Protein AF-A0A1E7ELT8-F1 (afdb_monomer)

Organism: NCBI:txid635003

Radius of gyration: 20.52 Å; Cα contacts (8 Å, |Δi|>4): 295; chains: 1; bounding box: 46×53×58 Å

Mean predicted aligned error: 10.79 Å

Structure (mmCIF, N/CA/C/O backbone):
data_AF-A0A1E7ELT8-F1
#
_entry.id   AF-A0A1E7ELT8-F1
#
loop_
_atom_site.group_PDB
_atom_site.id
_atom_site.type_symbol
_atom_site.label_atom_id
_atom_site.label_alt_id
_atom_site.label_comp_id
_atom_site.label_asym_id
_atom_site.label_entity_id
_atom_site.label_seq_id
_atom_site.pdbx_PDB_ins_code
_atom_site.Cartn_x
_atom_site.Cartn_y
_atom_site.Cartn_z
_atom_site.occupancy
_atom_site.B_iso_or_equiv
_atom_site.auth_seq_id
_atom_site.auth_comp_id
_atom_site.auth_asym_id
_atom_site.auth_atom_id
_atom_site.pdbx_PDB_model_num
ATOM 1 N N . MET A 1 1 ? 5.042 1.512 -8.811 1.00 90.00 1 MET A N 1
ATOM 2 C CA . MET A 1 1 ? 4.424 0.252 -8.349 1.00 90.00 1 MET A CA 1
ATOM 3 C C . MET A 1 1 ? 2.917 0.418 -8.319 1.00 90.00 1 MET A C 1
ATOM 5 O O . MET A 1 1 ? 2.452 1.539 -8.091 1.00 90.00 1 MET A O 1
ATOM 9 N N . HIS A 1 2 ? 2.177 -0.670 -8.520 1.00 93.56 2 HIS A N 1
ATOM 10 C CA . HIS A 1 2 ? 0.751 -0.713 -8.212 1.00 93.56 2 HIS A CA 1
ATOM 11 C C . HIS A 1 2 ? 0.530 -1.318 -6.826 1.00 93.56 2 HIS A C 1
ATOM 13 O O . HIS A 1 2 ? 1.273 -2.195 -6.382 1.00 93.56 2 HIS A O 1
ATOM 19 N N . LEU A 1 3 ? -0.460 -0.775 -6.124 1.00 94.00 3 LEU A N 1
ATOM 20 C CA . LEU A 1 3 ? -0.825 -1.189 -4.783 1.00 94.00 3 LEU A CA 1
ATOM 21 C C . LEU A 1 3 ? -2.340 -1.123 -4.654 1.00 94.00 3 LEU A C 1
ATOM 23 O O . LEU A 1 3 ? -2.948 -0.071 -4.870 1.00 94.00 3 LEU A O 1
ATOM 27 N N . LYS A 1 4 ? -2.923 -2.241 -4.249 1.00 96.56 4 LYS A N 1
ATOM 28 C CA . LYS A 1 4 ? -4.338 -2.358 -3.936 1.00 96.56 4 LYS A CA 1
ATOM 29 C C . LYS A 1 4 ? -4.481 -2.884 -2.523 1.00 96.56 4 LYS A C 1
ATOM 31 O O . LYS A 1 4 ? -3.885 -3.899 -2.174 1.00 96.56 4 LYS A O 1
ATOM 36 N N . ALA A 1 5 ? -5.252 -2.174 -1.710 1.00 96.31 5 ALA A N 1
ATOM 37 C CA . ALA A 1 5 ? -5.493 -2.521 -0.319 1.00 96.31 5 ALA A CA 1
ATOM 38 C C . ALA A 1 5 ? -6.946 -2.944 -0.121 1.00 96.31 5 ALA A C 1
ATOM 40 O O . ALA A 1 5 ? -7.877 -2.246 -0.529 1.00 96.31 5 ALA A O 1
ATOM 41 N N . LEU A 1 6 ? -7.122 -4.074 0.545 1.00 96.94 6 LEU A N 1
ATOM 42 C CA . LEU A 1 6 ? -8.383 -4.746 0.797 1.00 96.94 6 LEU A CA 1
ATOM 43 C C . LEU A 1 6 ? -8.549 -4.957 2.301 1.00 96.94 6 LEU A C 1
ATOM 45 O O . LEU A 1 6 ? -7.592 -5.252 3.025 1.00 96.94 6 LEU A O 1
ATOM 49 N N . ARG A 1 7 ? -9.784 -4.838 2.772 1.00 96.75 7 ARG A N 1
ATOM 50 C CA . ARG A 1 7 ? -10.168 -5.239 4.128 1.00 96.75 7 ARG A CA 1
ATOM 51 C C . ARG A 1 7 ? -10.433 -6.746 4.197 1.00 96.75 7 ARG A C 1
ATOM 53 O O . ARG A 1 7 ? -10.349 -7.470 3.204 1.00 96.75 7 ARG A O 1
ATOM 60 N N . ARG A 1 8 ? -10.784 -7.235 5.389 1.00 94.00 8 ARG A N 1
ATOM 61 C CA . ARG A 1 8 ? -11.163 -8.642 5.611 1.00 94.00 8 ARG A CA 1
ATOM 62 C C . ARG A 1 8 ? -12.451 -9.053 4.882 1.00 94.00 8 ARG A C 1
ATOM 64 O O . ARG A 1 8 ? -12.652 -10.236 4.626 1.00 94.00 8 ARG A O 1
ATOM 71 N N . ASP A 1 9 ? -13.316 -8.096 4.571 1.00 95.94 9 ASP A N 1
ATOM 72 C CA . ASP A 1 9 ? -14.541 -8.290 3.786 1.00 95.94 9 ASP A CA 1
ATOM 73 C C . ASP A 1 9 ? -14.325 -8.078 2.274 1.00 95.94 9 ASP A C 1
ATOM 75 O O . ASP A 1 9 ? -15.295 -7.983 1.529 1.00 95.94 9 ASP A O 1
ATOM 79 N N . ASP A 1 10 ? -13.066 -7.970 1.830 1.00 96.00 10 ASP A N 1
ATOM 80 C CA . ASP A 1 10 ? -12.659 -7.706 0.442 1.00 96.00 10 ASP A CA 1
ATOM 81 C C . ASP A 1 10 ? -13.128 -6.356 -0.122 1.00 96.00 10 ASP A C 1
ATOM 83 O O . ASP A 1 10 ? -12.984 -6.082 -1.316 1.00 96.00 10 ASP A O 1
ATOM 87 N N . SER A 1 11 ? -13.608 -5.450 0.736 1.00 96.88 11 SER A N 1
ATOM 88 C CA . SER A 1 11 ? -13.831 -4.067 0.330 1.00 96.88 11 SER A CA 1
ATOM 89 C C . SER A 1 11 ? -12.500 -3.361 0.051 1.00 96.88 11 SER A C 1
ATOM 91 O O . SER A 1 11 ? -11.537 -3.447 0.820 1.00 96.88 11 SER A O 1
ATOM 93 N N . ILE A 1 12 ? -12.447 -2.657 -1.083 1.00 97.19 12 ILE A N 1
ATOM 94 C CA . ILE A 1 12 ? -11.260 -1.926 -1.536 1.00 97.19 12 ILE A CA 1
ATOM 95 C C . ILE A 1 12 ? -11.130 -0.634 -0.725 1.00 97.19 12 ILE A C 1
ATOM 97 O O . ILE A 1 12 ? -11.988 0.248 -0.800 1.00 97.19 12 ILE A O 1
ATOM 101 N N . LEU A 1 13 ? -10.024 -0.497 0.007 1.00 96.06 13 LEU A N 1
ATOM 102 C CA . LEU A 1 13 ? -9.640 0.756 0.656 1.00 96.06 13 LEU A CA 1
ATOM 103 C C . LEU A 1 13 ? -9.078 1.737 -0.353 1.00 96.06 13 LEU A C 1
ATOM 105 O O . LEU A 1 13 ? -9.410 2.918 -0.305 1.00 96.06 13 LEU A O 1
ATOM 109 N N . PHE A 1 14 ? -8.230 1.253 -1.253 1.00 95.69 14 PHE A N 1
ATOM 110 C CA . PHE A 1 14 ? -7.678 2.037 -2.340 1.00 95.69 14 PHE A CA 1
ATOM 111 C C . PHE A 1 14 ? -7.060 1.133 -3.406 1.00 95.69 14 PHE A C 1
ATOM 113 O O . PHE A 1 14 ? -6.686 -0.005 -3.116 1.00 95.69 14 PHE A O 1
ATOM 120 N N . ASP A 1 15 ? -6.940 1.663 -4.619 1.00 95.56 15 ASP A N 1
ATOM 121 C CA . ASP A 1 15 ? -6.324 0.984 -5.754 1.00 95.56 15 ASP A CA 1
ATOM 122 C C . ASP A 1 15 ? -5.619 2.027 -6.630 1.00 95.56 15 ASP A C 1
ATOM 124 O O . ASP A 1 15 ? -6.254 2.900 -7.224 1.00 95.56 15 ASP A O 1
ATOM 128 N N . THR A 1 16 ? -4.289 1.975 -6.681 1.00 93.19 16 THR A N 1
ATOM 129 C CA . THR A 1 16 ? -3.501 2.959 -7.440 1.00 93.19 16 THR A CA 1
ATOM 130 C C . THR A 1 16 ? -3.615 2.769 -8.949 1.00 93.19 16 THR A C 1
ATOM 132 O O . THR A 1 16 ? -3.311 3.690 -9.707 1.00 93.19 16 THR A O 1
ATOM 135 N N . ARG A 1 17 ? -4.052 1.589 -9.403 1.00 92.00 17 ARG A N 1
ATOM 136 C CA . ARG A 1 17 ? -4.333 1.317 -10.812 1.00 92.00 17 ARG A CA 1
ATOM 137 C C . ARG A 1 17 ? -5.621 2.013 -11.238 1.00 92.00 17 ARG A C 1
ATOM 139 O O . ARG A 1 17 ? -5.615 2.694 -12.258 1.00 92.00 17 ARG A O 1
ATOM 146 N N . GLU A 1 18 ? -6.677 1.936 -10.426 1.00 93.44 18 GLU A N 1
ATOM 147 C CA . GLU A 1 18 ? -7.932 2.673 -10.670 1.00 93.44 18 GLU A CA 1
ATOM 148 C C . GLU A 1 18 ? -7.742 4.198 -10.621 1.00 93.44 18 GLU A C 1
ATOM 150 O O . GLU A 1 18 ? -8.408 4.934 -11.344 1.00 93.44 18 GLU A O 1
ATOM 155 N N . GLU A 1 19 ? -6.818 4.684 -9.791 1.00 91.19 19 GLU A N 1
ATOM 156 C CA . GLU A 1 19 ? -6.495 6.114 -9.689 1.00 91.19 19 GLU A CA 1
ATOM 157 C C . GLU A 1 19 ? -5.615 6.631 -10.839 1.00 91.19 19 GLU A C 1
ATOM 159 O O . GLU A 1 19 ? -5.423 7.841 -10.971 1.00 91.19 19 GLU A O 1
ATOM 164 N N . GLY A 1 20 ? -5.060 5.737 -11.664 1.00 88.38 20 GLY A N 1
ATOM 165 C CA . GLY A 1 20 ? -4.213 6.084 -12.808 1.00 88.38 20 GLY A CA 1
ATOM 166 C C . GLY A 1 20 ? -2.848 6.674 -12.441 1.00 88.38 20 GLY A C 1
ATOM 167 O O . GLY A 1 20 ? -2.135 7.156 -13.321 1.00 88.38 20 GLY A O 1
ATOM 168 N N . GLN A 1 21 ? -2.465 6.654 -11.162 1.00 83.75 21 GLN A N 1
ATOM 169 C CA . GLN A 1 21 ? -1.198 7.200 -10.682 1.00 83.75 21 GLN A CA 1
ATOM 170 C C . GLN A 1 21 ? -0.404 6.110 -9.962 1.00 83.75 21 GLN A C 1
ATOM 172 O O . GLN A 1 21 ? -0.746 5.738 -8.836 1.00 83.75 21 GLN A O 1
ATOM 177 N N . PRO A 1 22 ? 0.662 5.573 -10.583 1.00 84.88 22 PRO A N 1
ATOM 178 C CA . PRO A 1 22 ? 1.509 4.614 -9.903 1.00 84.88 22 PRO A CA 1
ATOM 179 C C . PRO A 1 22 ? 2.264 5.291 -8.763 1.00 84.88 22 PRO A C 1
ATOM 181 O O . PRO A 1 22 ? 2.672 6.448 -8.857 1.00 84.88 22 PRO A O 1
ATOM 184 N N . ILE A 1 23 ? 2.521 4.533 -7.701 1.00 83.38 23 ILE A N 1
ATOM 185 C CA . ILE A 1 23 ? 3.336 5.024 -6.593 1.00 83.38 23 ILE A CA 1
ATOM 186 C C . ILE A 1 23 ? 4.806 4.949 -7.006 1.00 83.38 23 ILE A C 1
ATOM 188 O O . ILE A 1 23 ? 5.302 3.872 -7.374 1.00 83.38 23 ILE A O 1
ATOM 192 N N . LEU A 1 24 ? 5.504 6.082 -6.922 1.00 79.94 24 LEU A N 1
ATOM 193 C CA . LEU A 1 24 ? 6.961 6.120 -6.927 1.00 79.94 24 LEU A CA 1
ATOM 194 C C . LEU A 1 24 ? 7.432 5.704 -5.538 1.00 79.94 24 LEU A C 1
ATOM 196 O O . LEU A 1 24 ? 7.244 6.420 -4.563 1.00 79.94 24 LEU A O 1
ATOM 200 N N . TYR A 1 25 ? 7.987 4.502 -5.449 1.00 72.50 25 TYR A N 1
ATOM 201 C CA . TYR A 1 25 ? 8.447 3.940 -4.191 1.00 72.50 25 TYR A CA 1
ATOM 202 C C . TYR A 1 25 ? 9.933 3.649 -4.296 1.00 72.50 25 TYR A C 1
ATOM 204 O O . TYR A 1 25 ? 10.354 2.837 -5.123 1.00 72.50 25 TYR A O 1
ATOM 212 N N . GLN A 1 26 ? 10.722 4.307 -3.454 1.00 69.62 26 GLN A N 1
ATOM 213 C CA . GLN A 1 26 ? 12.127 3.992 -3.277 1.00 69.62 26 GLN A CA 1
ATOM 214 C C . GLN A 1 26 ? 12.303 3.292 -1.923 1.00 69.62 26 GLN A C 1
ATOM 216 O O . GLN A 1 26 ? 11.836 3.726 -0.869 1.00 69.62 26 GLN A O 1
ATOM 221 N N . LEU A 1 27 ? 12.950 2.127 -1.963 1.00 63.78 27 LEU A N 1
ATOM 222 C CA . LEU A 1 27 ? 13.196 1.330 -0.767 1.00 63.78 27 LEU A CA 1
ATOM 223 C C . LEU A 1 27 ? 14.061 2.132 0.208 1.00 63.78 27 LEU A C 1
ATOM 225 O O . LEU A 1 27 ? 15.123 2.629 -0.160 1.00 63.78 27 LEU A O 1
ATOM 229 N N . GLY A 1 28 ? 13.584 2.273 1.445 1.00 56.34 28 GLY A N 1
ATOM 230 C CA . GLY A 1 28 ? 14.243 3.080 2.474 1.00 56.34 28 GLY A CA 1
ATOM 231 C C . GLY A 1 28 ? 13.945 4.585 2.419 1.00 56.34 28 GLY A C 1
ATOM 232 O O . GLY A 1 28 ? 14.350 5.290 3.337 1.00 56.34 28 GLY A O 1
ATOM 233 N N . SER A 1 29 ? 13.199 5.084 1.423 1.00 55.41 29 SER A N 1
ATOM 234 C CA . SER A 1 29 ? 12.865 6.514 1.277 1.00 55.41 29 SER A CA 1
ATOM 235 C C . SER A 1 29 ? 11.459 6.884 1.759 1.00 55.41 29 SER A C 1
ATOM 237 O O . SER A 1 29 ? 10.929 7.925 1.374 1.00 55.41 29 SER A O 1
ATOM 239 N N . ILE A 1 30 ? 10.837 6.079 2.629 1.00 53.28 30 ILE A N 1
ATOM 240 C CA . ILE A 1 30 ? 9.469 6.342 3.137 1.00 53.28 30 ILE A CA 1
ATOM 241 C C . ILE A 1 30 ? 9.372 7.687 3.890 1.00 53.28 30 ILE A C 1
ATOM 243 O O . ILE A 1 30 ? 8.290 8.121 4.262 1.00 53.28 30 ILE A O 1
ATOM 247 N N . GLN A 1 31 ? 10.487 8.400 4.052 1.00 47.41 31 GLN A N 1
ATOM 248 C CA . GLN A 1 31 ? 10.516 9.813 4.409 1.00 47.41 31 GLN A CA 1
ATOM 249 C C . GLN A 1 31 ? 9.548 10.689 3.589 1.00 47.41 31 GLN A C 1
ATOM 251 O O . GLN A 1 31 ? 9.076 11.676 4.138 1.00 47.41 31 GLN A O 1
ATOM 256 N N . GLU A 1 32 ? 9.211 10.347 2.336 1.00 45.41 32 GLU A N 1
ATOM 257 C CA . GLU A 1 32 ? 8.374 11.221 1.487 1.00 45.41 32 GLU A CA 1
ATOM 258 C C . GLU A 1 32 ? 6.853 10.976 1.566 1.00 45.41 32 GLU A C 1
ATOM 260 O O . GLU A 1 32 ? 6.087 11.888 1.265 1.00 45.41 32 GLU A O 1
ATOM 265 N N . GLU A 1 33 ? 6.383 9.815 2.045 1.00 46.41 33 GLU A N 1
ATOM 266 C CA . GLU A 1 33 ? 4.946 9.595 2.340 1.00 46.41 33 GLU A CA 1
ATOM 267 C C . GLU A 1 33 ? 4.631 9.473 3.841 1.00 46.41 33 GLU A C 1
ATOM 269 O O . GLU A 1 33 ? 3.466 9.534 4.248 1.00 46.41 33 GLU A O 1
ATOM 274 N N . LEU A 1 34 ? 5.655 9.365 4.693 1.00 44.59 34 LEU A N 1
ATOM 275 C CA . LEU A 1 34 ? 5.524 9.639 6.118 1.00 44.59 34 LEU A CA 1
ATOM 276 C C . LEU A 1 34 ? 5.597 11.153 6.307 1.00 44.59 34 LEU A C 1
ATOM 278 O O . LEU A 1 34 ? 6.677 11.733 6.340 1.00 44.59 34 LEU A O 1
ATOM 282 N N . TYR A 1 35 ? 4.442 11.797 6.484 1.00 40.56 35 TYR A N 1
ATOM 283 C CA . TYR A 1 35 ? 4.384 13.153 7.032 1.00 40.56 35 TYR A CA 1
ATOM 284 C C . TYR A 1 35 ? 4.989 13.163 8.449 1.00 40.56 35 TYR A C 1
ATOM 286 O O . TYR A 1 35 ? 4.281 13.054 9.451 1.00 40.56 35 TYR A O 1
ATOM 294 N N . TYR A 1 36 ? 6.307 13.297 8.554 1.00 35.03 36 TYR A N 1
ATOM 295 C CA . TYR A 1 36 ? 6.987 13.604 9.802 1.00 35.03 36 TYR A CA 1
ATOM 296 C C . TYR A 1 36 ? 6.895 15.098 10.056 1.00 35.03 36 TYR A C 1
ATOM 298 O O . TYR A 1 36 ? 7.611 15.842 9.409 1.00 35.03 36 TYR A O 1
ATOM 306 N N . PHE A 1 37 ? 6.111 15.524 11.049 1.00 33.78 37 PHE A N 1
ATOM 307 C CA . PHE A 1 37 ? 6.504 16.650 11.898 1.00 33.78 37 PHE A CA 1
ATOM 308 C C . PHE A 1 37 ? 5.946 16.478 13.324 1.00 33.78 37 PHE A C 1
ATOM 310 O O . PHE A 1 37 ? 4.744 16.517 13.557 1.00 33.78 37 PHE A O 1
ATOM 317 N N . ASN A 1 38 ? 6.892 16.358 14.262 1.00 34.03 38 ASN A N 1
ATOM 318 C CA . ASN A 1 38 ? 6.808 16.559 15.714 1.00 34.03 38 ASN A CA 1
ATOM 319 C C . ASN A 1 38 ? 6.301 15.409 16.629 1.00 34.03 38 ASN A C 1
ATOM 321 O O . ASN A 1 38 ? 5.116 15.239 16.889 1.00 34.03 38 ASN A O 1
ATOM 325 N N . THR A 1 39 ? 7.289 14.660 17.139 1.00 46.00 39 THR A N 1
ATOM 326 C CA . THR A 1 39 ? 7.465 13.915 18.413 1.00 46.00 39 THR A CA 1
ATOM 327 C C . THR A 1 39 ? 6.342 13.150 19.134 1.00 46.00 39 THR A C 1
ATOM 329 O O . THR A 1 39 ? 6.705 12.309 19.945 1.00 46.00 39 THR A O 1
ATOM 332 N N . ASN A 1 40 ? 5.044 13.312 18.858 1.00 56.09 40 ASN A N 1
ATOM 333 C CA . ASN A 1 40 ? 3.987 12.604 19.613 1.00 56.09 40 ASN A CA 1
ATOM 334 C C . ASN A 1 40 ? 2.809 12.062 18.781 1.00 56.09 40 ASN A C 1
ATOM 336 O O . ASN A 1 40 ? 1.921 11.416 19.335 1.00 56.09 40 ASN A O 1
ATOM 340 N N . THR A 1 41 ? 2.779 12.269 17.463 1.00 53.69 41 THR A N 1
ATOM 341 C CA . THR A 1 41 ? 1.732 11.707 16.593 1.00 53.69 41 THR A CA 1
ATOM 342 C C . THR A 1 41 ? 2.363 10.987 15.410 1.00 53.69 41 THR A C 1
ATOM 344 O O . THR A 1 41 ? 2.961 11.620 14.544 1.00 53.69 41 THR A O 1
ATOM 347 N N . ILE A 1 42 ? 2.237 9.658 15.368 1.00 55.78 42 ILE A N 1
ATOM 348 C CA . ILE A 1 42 ? 2.603 8.861 14.193 1.00 55.78 42 ILE A CA 1
ATOM 349 C C . ILE A 1 42 ? 1.585 9.192 13.098 1.00 55.78 42 ILE A C 1
ATOM 351 O O . ILE A 1 42 ? 0.450 8.710 13.129 1.00 55.78 42 ILE A O 1
ATOM 355 N N . SER A 1 43 ? 1.970 10.051 12.155 1.00 58.88 43 SER A N 1
ATOM 356 C CA . SER A 1 43 ? 1.186 10.292 10.946 1.00 58.88 43 SER A CA 1
ATOM 357 C C . SER A 1 43 ? 1.136 8.999 10.144 1.00 58.88 43 SER A C 1
ATOM 359 O O . SER A 1 43 ? 2.159 8.484 9.698 1.00 58.88 43 SER A O 1
ATOM 361 N N . LYS A 1 44 ? -0.064 8.445 9.996 1.00 69.12 44 LYS A N 1
ATOM 362 C CA . LYS A 1 44 ? -0.296 7.240 9.199 1.00 69.12 44 LYS A CA 1
ATOM 363 C C . LYS A 1 44 ? -0.110 7.601 7.726 1.00 69.12 44 LYS A C 1
ATOM 365 O O . LYS A 1 44 ? -0.656 8.605 7.290 1.00 69.12 44 LYS A O 1
ATOM 370 N N . GLY A 1 45 ? 0.659 6.812 6.983 1.00 78.88 45 GLY A N 1
ATOM 371 C CA . GLY A 1 45 ? 0.742 6.901 5.524 1.00 78.88 45 GLY A CA 1
ATOM 372 C C . GLY A 1 45 ? -0.312 6.021 4.852 1.00 78.88 45 GLY A C 1
ATOM 373 O O . GLY A 1 45 ? -0.948 5.182 5.497 1.00 78.88 45 GLY A O 1
ATOM 374 N N . ARG A 1 46 ? -0.495 6.190 3.541 1.00 83.56 46 ARG A N 1
ATOM 375 C CA . ARG A 1 46 ? -1.300 5.255 2.738 1.00 83.56 46 ARG A CA 1
ATOM 376 C C . ARG A 1 46 ? -0.585 3.909 2.585 1.00 83.56 46 ARG A C 1
ATOM 378 O O . ARG A 1 46 ? -1.225 2.866 2.663 1.00 83.56 46 ARG A O 1
ATOM 385 N N . ILE A 1 47 ? 0.739 3.941 2.43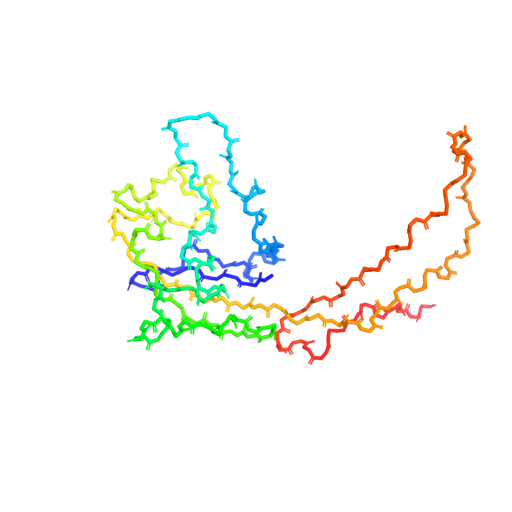8 1.00 85.50 47 ILE A N 1
ATOM 386 C CA . ILE A 1 47 ? 1.611 2.765 2.470 1.00 85.50 47 ILE A CA 1
ATOM 387 C C . ILE A 1 47 ? 1.932 2.431 3.930 1.00 85.50 47 ILE A C 1
ATOM 389 O O . ILE A 1 47 ? 2.529 3.242 4.640 1.00 85.50 47 ILE A O 1
ATOM 393 N N . THR A 1 48 ? 1.538 1.243 4.391 1.00 86.12 48 THR A N 1
ATOM 394 C CA . THR A 1 48 ? 1.819 0.798 5.764 1.00 86.12 48 THR A CA 1
ATOM 395 C C . THR A 1 48 ? 3.166 0.080 5.860 1.00 86.12 48 THR A C 1
ATOM 397 O O . THR A 1 48 ? 3.728 -0.362 4.855 1.00 86.12 48 THR A O 1
ATOM 400 N N . LEU A 1 49 ? 3.680 -0.088 7.083 1.00 84.31 49 LEU A N 1
ATOM 401 C CA . LEU A 1 49 ? 4.934 -0.811 7.336 1.00 84.31 49 LEU A CA 1
ATOM 402 C C . LEU A 1 49 ? 4.907 -2.243 6.779 1.00 84.31 49 LEU A C 1
ATOM 404 O O . LEU A 1 49 ? 5.914 -2.730 6.278 1.00 84.31 49 LEU A O 1
ATOM 408 N N . GLY A 1 50 ? 3.743 -2.895 6.787 1.00 85.25 50 GLY A N 1
ATOM 409 C CA . GLY A 1 50 ? 3.570 -4.228 6.214 1.00 85.25 50 GLY A CA 1
ATOM 410 C C . GLY A 1 50 ? 3.782 -4.306 4.704 1.00 85.25 50 GLY A C 1
ATOM 411 O O . GLY A 1 50 ? 4.197 -5.350 4.216 1.00 85.25 50 GLY A O 1
ATOM 412 N N . VAL A 1 51 ? 3.567 -3.217 3.957 1.00 87.62 51 VAL A N 1
ATOM 413 C CA . VAL A 1 51 ? 3.894 -3.168 2.519 1.00 87.62 51 VAL A CA 1
ATOM 414 C C . VAL A 1 51 ? 5.409 -3.111 2.321 1.00 87.62 51 VAL A C 1
ATOM 416 O O . VAL A 1 51 ? 5.948 -3.797 1.457 1.00 87.62 51 VAL A O 1
ATOM 419 N N . GLN A 1 52 ? 6.123 -2.340 3.145 1.00 84.00 52 GLN A N 1
ATOM 420 C CA . GLN A 1 52 ? 7.588 -2.318 3.114 1.00 84.00 52 GLN A CA 1
ATOM 421 C C . GLN A 1 52 ? 8.173 -3.692 3.470 1.00 84.00 52 GLN A C 1
ATOM 423 O O . GLN A 1 52 ? 9.055 -4.186 2.765 1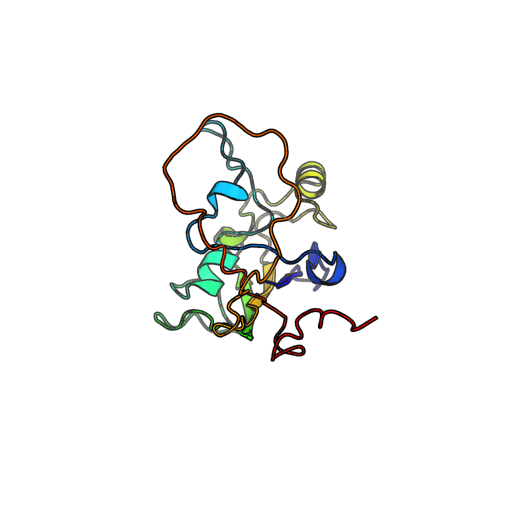.00 84.00 52 GLN A O 1
ATOM 428 N N . ASP A 1 53 ? 7.660 -4.310 4.535 1.00 82.75 53 ASP A N 1
ATOM 429 C CA . ASP A 1 53 ? 8.041 -5.655 4.977 1.00 82.75 53 ASP A CA 1
ATOM 430 C C . ASP A 1 53 ? 7.785 -6.689 3.864 1.00 82.75 53 ASP A C 1
ATOM 432 O O . ASP A 1 53 ? 8.663 -7.472 3.500 1.00 82.75 53 ASP A O 1
ATOM 436 N N . ALA A 1 54 ? 6.628 -6.606 3.204 1.00 82.50 54 ALA A N 1
ATOM 437 C CA . ALA A 1 54 ? 6.282 -7.445 2.063 1.00 82.50 54 ALA A CA 1
ATOM 438 C C . ALA A 1 54 ? 7.258 -7.340 0.883 1.00 82.50 54 ALA A C 1
ATOM 440 O O . ALA A 1 54 ? 7.578 -8.358 0.262 1.00 82.50 54 ALA A O 1
ATOM 441 N N . ILE A 1 55 ? 7.709 -6.129 0.543 1.00 82.31 55 ILE A N 1
ATOM 442 C CA . ILE A 1 55 ? 8.604 -5.902 -0.600 1.00 82.31 55 ILE A CA 1
ATOM 443 C C . ILE A 1 55 ? 10.022 -6.381 -0.275 1.00 82.31 55 ILE A C 1
ATOM 445 O O . ILE A 1 55 ? 10.654 -7.060 -1.090 1.00 82.31 55 ILE A O 1
ATOM 449 N N . LEU A 1 56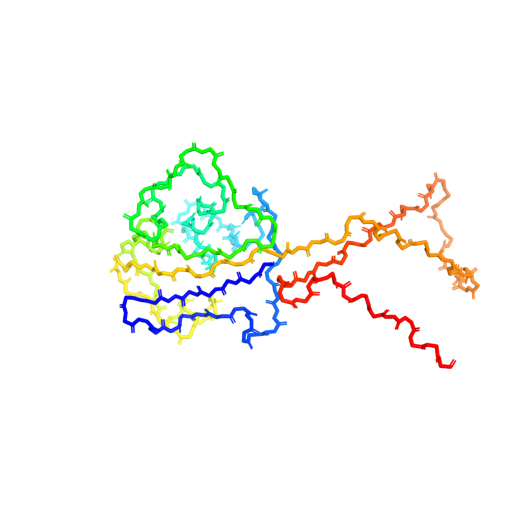 ? 10.519 -6.054 0.920 1.00 80.19 56 LEU A N 1
ATOM 450 C CA . LEU A 1 56 ? 11.883 -6.375 1.342 1.00 80.19 56 LEU A CA 1
ATOM 451 C C . LEU A 1 56 ? 12.073 -7.852 1.715 1.00 80.19 56 LEU A C 1
ATOM 453 O O . LEU A 1 56 ? 13.205 -8.331 1.681 1.00 80.19 56 LEU A O 1
ATOM 457 N N . ALA A 1 57 ? 10.988 -8.573 2.014 1.00 67.56 57 ALA A N 1
ATOM 458 C CA . ALA A 1 57 ? 10.996 -9.930 2.559 1.00 67.56 57 ALA A CA 1
ATOM 459 C C . ALA A 1 57 ? 11.818 -10.163 3.858 1.00 67.56 57 ALA A C 1
ATOM 461 O O . ALA A 1 57 ? 12.515 -11.182 3.933 1.00 67.56 57 ALA A O 1
ATOM 462 N N . PRO A 1 58 ? 11.767 -9.299 4.898 1.00 57.53 58 PRO A N 1
ATOM 463 C CA . PRO A 1 58 ? 12.420 -9.580 6.173 1.00 57.53 58 PRO A CA 1
ATOM 464 C C . PRO A 1 58 ? 11.568 -10.392 7.172 1.00 57.53 58 PRO A C 1
ATOM 466 O O . PRO A 1 58 ? 12.159 -10.938 8.103 1.00 57.53 58 PRO A O 1
ATOM 469 N N . GLY A 1 59 ? 10.238 -10.525 7.031 1.00 56.38 59 GLY A N 1
ATOM 470 C CA . GLY A 1 59 ? 9.447 -11.260 8.031 1.00 56.38 59 GLY A CA 1
ATOM 471 C C . GLY A 1 59 ? 7.919 -11.093 8.003 1.00 56.38 59 GLY A C 1
ATOM 472 O O . GLY A 1 59 ? 7.332 -10.962 6.938 1.00 56.38 59 GLY A O 1
ATOM 473 N N . ILE A 1 60 ? 7.347 -11.245 9.215 1.00 60.00 60 ILE A N 1
ATOM 474 C CA . ILE A 1 60 ? 5.966 -11.283 9.777 1.00 60.00 60 ILE A CA 1
ATOM 475 C C . ILE A 1 60 ? 4.756 -11.131 8.833 1.00 60.00 60 ILE A C 1
ATOM 477 O O . ILE A 1 60 ? 3.756 -11.824 9.044 1.00 60.00 60 ILE A O 1
ATOM 481 N N . ALA A 1 61 ? 4.790 -10.255 7.828 1.00 61.66 61 ALA A N 1
ATOM 482 C CA . ALA A 1 61 ? 3.729 -10.197 6.829 1.00 61.66 61 ALA A CA 1
ATOM 483 C C . ALA A 1 61 ? 3.666 -11.517 6.031 1.00 61.66 61 ALA A C 1
ATOM 485 O O . ALA A 1 61 ? 4.661 -11.996 5.482 1.00 61.66 61 ALA A O 1
ATOM 486 N N . SER A 1 62 ? 2.484 -12.137 5.986 1.00 61.88 62 SER A N 1
ATOM 487 C CA . SER A 1 62 ? 2.317 -13.474 5.410 1.00 61.88 62 SER A CA 1
ATOM 488 C C . SER A 1 62 ? 2.004 -13.404 3.920 1.00 61.88 62 SER A C 1
ATOM 490 O O . SER A 1 62 ? 1.133 -12.643 3.497 1.00 61.88 62 SER A O 1
ATOM 492 N N . TRP A 1 63 ? 2.684 -14.223 3.119 1.00 67.56 63 TRP A N 1
ATOM 493 C CA . TRP A 1 63 ? 2.364 -14.411 1.702 1.00 67.56 63 TRP A CA 1
ATOM 494 C C . TRP A 1 63 ? 1.478 -15.649 1.610 1.00 67.56 63 TRP A C 1
ATOM 496 O O . TRP A 1 63 ? 1.899 -16.710 2.064 1.00 67.56 63 TRP A O 1
ATOM 506 N N . GLU A 1 64 ? 0.256 -15.512 1.093 1.00 58.88 64 GLU A N 1
ATOM 507 C CA . GLU A 1 64 ? -0.645 -16.639 0.771 1.00 58.88 64 GLU A CA 1
ATOM 508 C C . GLU A 1 64 ? -0.694 -17.779 1.824 1.00 58.88 64 GLU A C 1
ATOM 510 O O . GLU A 1 64 ? -0.756 -18.957 1.486 1.00 58.88 64 GLU A O 1
ATOM 515 N N . GLY A 1 65 ? -0.670 -17.440 3.123 1.00 50.66 65 GLY A N 1
ATOM 516 C CA . GLY A 1 65 ? -0.779 -18.406 4.227 1.00 50.66 65 GLY A CA 1
ATOM 517 C C . GLY A 1 65 ? 0.541 -18.919 4.824 1.00 50.66 65 GLY A C 1
ATOM 518 O O . GLY A 1 65 ? 0.495 -19.754 5.725 1.00 50.66 65 GLY A O 1
ATOM 519 N N . GLY A 1 66 ? 1.704 -18.424 4.384 1.00 53.59 66 GLY A N 1
ATOM 520 C CA . GLY A 1 66 ? 3.017 -18.709 4.985 1.00 53.59 66 GLY A CA 1
ATOM 521 C C . GLY A 1 66 ? 3.698 -17.467 5.573 1.00 53.59 66 GLY A C 1
ATOM 522 O O . GLY A 1 66 ? 3.465 -16.353 5.106 1.00 53.59 66 GLY A O 1
ATOM 523 N N . TYR A 1 67 ? 4.546 -17.632 6.592 1.00 57.38 67 TYR A N 1
ATOM 524 C CA . TYR A 1 67 ? 5.465 -16.570 7.033 1.00 57.38 67 TYR A CA 1
ATOM 525 C C . TYR A 1 67 ? 6.525 -16.349 5.947 1.00 57.38 67 TYR A C 1
ATOM 527 O O . TYR A 1 67 ? 7.018 -17.326 5.380 1.00 57.38 67 TYR A O 1
ATOM 535 N N . GLY A 1 68 ? 6.857 -15.092 5.633 1.00 55.50 68 GLY A N 1
ATOM 536 C CA . GLY A 1 68 ? 7.854 -14.775 4.610 1.00 55.50 68 GLY A CA 1
ATOM 537 C C . GLY A 1 68 ? 9.148 -15.572 4.812 1.00 55.50 68 GLY A C 1
ATOM 538 O O . GLY A 1 68 ? 9.719 -15.589 5.903 1.00 55.50 68 GLY A O 1
ATOM 539 N N . SER A 1 69 ? 9.606 -16.252 3.759 1.00 55.25 69 SER A N 1
ATOM 540 C CA . SER A 1 69 ? 10.933 -16.865 3.740 1.00 55.25 69 SER A CA 1
ATOM 541 C C . SER A 1 69 ? 11.964 -15.741 3.801 1.00 55.25 69 SER A C 1
ATOM 543 O O . SER A 1 69 ? 12.062 -14.926 2.879 1.00 55.25 69 SER A O 1
ATOM 545 N N . THR A 1 70 ? 12.719 -15.687 4.899 1.00 56.84 70 THR A N 1
ATOM 546 C CA . THR A 1 70 ? 13.838 -14.758 5.063 1.00 56.84 70 THR A CA 1
ATOM 547 C C . THR A 1 70 ? 14.796 -14.929 3.885 1.00 56.84 70 THR A C 1
ATOM 549 O O . THR A 1 70 ? 15.436 -15.974 3.764 1.00 56.84 70 THR A O 1
ATOM 552 N N . GLY A 1 71 ? 14.886 -13.925 3.009 1.00 62.28 71 GLY A N 1
ATOM 553 C CA . GLY A 1 71 ? 15.924 -13.866 1.973 1.00 62.28 71 GLY A CA 1
ATOM 554 C C . GLY A 1 71 ? 15.465 -13.734 0.519 1.00 62.28 71 GLY A C 1
ATOM 555 O O . GLY A 1 71 ? 16.328 -13.660 -0.352 1.00 62.28 71 GLY A O 1
ATOM 556 N N . THR A 1 72 ? 14.162 -13.664 0.213 1.00 73.00 72 THR A N 1
ATOM 557 C CA . THR A 1 72 ? 13.701 -13.404 -1.171 1.00 73.00 72 THR A CA 1
ATOM 558 C C . THR A 1 72 ? 12.830 -12.159 -1.292 1.00 73.00 72 THR A C 1
ATOM 560 O O . THR A 1 72 ? 11.597 -12.218 -1.296 1.00 73.00 72 THR A O 1
ATOM 563 N N . SER A 1 73 ? 13.492 -11.009 -1.450 1.00 81.75 73 SER A N 1
ATOM 564 C CA . SER A 1 73 ? 12.829 -9.753 -1.805 1.00 81.75 73 SER A CA 1
ATOM 565 C C . SER A 1 73 ? 12.043 -9.897 -3.109 1.00 81.75 73 SER A C 1
ATOM 567 O O . SER A 1 73 ? 12.344 -10.730 -3.972 1.00 81.75 73 SER A O 1
ATOM 569 N N . MET A 1 74 ? 11.000 -9.088 -3.246 1.00 85.38 74 MET A N 1
ATOM 570 C CA . MET A 1 74 ? 10.132 -9.122 -4.412 1.00 85.38 74 MET A CA 1
ATOM 571 C C . MET A 1 74 ? 10.902 -8.693 -5.673 1.00 85.38 74 MET A C 1
ATOM 573 O O . MET A 1 74 ? 11.629 -7.700 -5.668 1.00 85.38 74 MET A O 1
ATOM 577 N N . LYS A 1 75 ? 10.773 -9.465 -6.757 1.00 86.44 75 LYS A N 1
ATOM 578 C CA . LYS A 1 75 ? 11.430 -9.168 -8.041 1.00 86.44 75 LYS A CA 1
ATOM 579 C C . LYS A 1 75 ? 10.661 -8.081 -8.799 1.00 86.44 75 LYS A C 1
ATOM 581 O O . LYS A 1 75 ? 9.441 -7.998 -8.678 1.00 86.44 75 LYS A O 1
ATOM 586 N N . LEU A 1 76 ? 11.359 -7.295 -9.624 1.00 86.81 76 LEU A N 1
ATOM 587 C CA . LEU A 1 76 ? 10.716 -6.389 -10.587 1.00 86.81 76 LEU A CA 1
ATOM 588 C C . LEU A 1 76 ? 9.858 -7.197 -11.577 1.00 86.81 76 LEU A C 1
ATOM 590 O O . LEU A 1 76 ? 10.309 -8.228 -12.084 1.00 86.81 76 LEU A O 1
ATOM 594 N N . GLY A 1 77 ? 8.637 -6.734 -11.836 1.00 87.88 77 GLY A N 1
ATOM 595 C CA . GLY A 1 77 ? 7.593 -7.474 -12.560 1.00 87.88 77 GLY A CA 1
ATOM 596 C C . GLY A 1 77 ? 6.798 -8.452 -11.701 1.00 87.88 77 GLY A C 1
ATOM 597 O O . GLY A 1 77 ? 5.836 -9.055 -12.159 1.00 87.88 77 GLY A O 1
ATOM 598 N N . GLY A 1 78 ? 7.202 -8.655 -10.445 1.00 89.12 78 GLY A N 1
ATOM 599 C CA . GLY A 1 78 ? 6.476 -9.525 -9.536 1.00 89.12 78 GLY A CA 1
ATOM 600 C C . GLY A 1 78 ? 5.129 -8.923 -9.152 1.00 89.12 78 GLY A C 1
ATOM 601 O O . GLY A 1 78 ? 5.025 -7.717 -8.923 1.00 89.12 78 GLY A O 1
ATOM 602 N N . ILE A 1 79 ? 4.137 -9.794 -8.991 1.00 91.44 79 ILE A N 1
ATOM 603 C CA . ILE A 1 79 ? 2.875 -9.509 -8.306 1.00 91.44 79 ILE A CA 1
ATOM 604 C C . ILE A 1 79 ? 2.846 -10.375 -7.047 1.00 91.44 79 ILE A C 1
ATOM 606 O O . ILE A 1 79 ? 3.271 -11.533 -7.075 1.00 91.44 79 ILE A O 1
ATOM 610 N N . ARG A 1 80 ? 2.408 -9.816 -5.919 1.00 89.06 80 ARG A N 1
ATOM 611 C CA . ARG A 1 80 ? 2.373 -10.516 -4.634 1.00 89.06 80 ARG A CA 1
ATOM 612 C C . ARG A 1 80 ? 1.137 -10.132 -3.832 1.00 89.06 80 ARG A C 1
ATOM 614 O O . ARG A 1 80 ? 0.899 -8.954 -3.583 1.00 89.06 80 ARG A O 1
ATOM 621 N N . ASN A 1 81 ? 0.426 -11.151 -3.358 1.00 91.25 81 ASN A N 1
ATOM 622 C CA . ASN A 1 81 ? -0.648 -11.009 -2.383 1.00 91.25 81 ASN A CA 1
ATOM 623 C C . ASN A 1 81 ? -0.093 -11.179 -0.968 1.00 91.25 81 ASN A C 1
ATOM 625 O O . ASN A 1 81 ? 0.580 -12.170 -0.674 1.00 91.25 81 ASN A O 1
ATOM 629 N N . VAL A 1 82 ? -0.378 -10.227 -0.082 1.00 89.75 82 VAL A N 1
ATOM 630 C CA . VAL A 1 82 ? 0.137 -10.226 1.289 1.00 89.75 82 VAL A CA 1
ATOM 631 C C . VAL A 1 82 ? -0.965 -9.947 2.291 1.00 89.75 82 VAL A C 1
ATOM 633 O O . VAL A 1 82 ? -1.738 -9.004 2.145 1.00 89.75 82 VAL A O 1
ATOM 636 N N . VAL A 1 83 ? -0.998 -10.750 3.349 1.00 91.50 83 VAL A N 1
ATOM 637 C CA . VAL A 1 83 ? -1.801 -10.498 4.541 1.00 91.50 83 VAL A CA 1
ATOM 638 C C . VAL A 1 83 ? -0.929 -9.752 5.543 1.00 91.50 83 VAL A C 1
ATOM 640 O O . VAL A 1 83 ? 0.058 -10.283 6.057 1.00 91.50 83 VAL A O 1
ATOM 643 N N . VAL A 1 84 ? -1.296 -8.506 5.815 1.00 90.06 84 VAL A N 1
ATOM 644 C CA . VAL A 1 84 ? -0.597 -7.627 6.745 1.00 90.06 84 VAL A CA 1
ATOM 645 C C . VAL A 1 84 ? -1.357 -7.608 8.071 1.00 90.06 84 VAL A C 1
ATOM 647 O O . VAL A 1 84 ? -2.507 -7.152 8.110 1.00 90.06 84 VAL A O 1
ATOM 650 N N . PRO A 1 85 ? -0.740 -8.093 9.164 1.00 91.81 85 PRO A N 1
ATOM 651 C CA . PRO A 1 85 ? -1.362 -8.073 10.478 1.00 91.81 85 PRO A CA 1
ATOM 652 C C . PRO A 1 85 ? -1.532 -6.631 10.963 1.00 91.81 85 PRO A C 1
ATOM 654 O O . PRO A 1 85 ? -0.883 -5.703 10.468 1.00 91.81 85 PRO A O 1
ATOM 657 N N . SER A 1 86 ? -2.430 -6.429 11.924 1.00 92.69 86 SER A N 1
ATOM 658 C CA . SER A 1 86 ? -2.890 -5.087 12.274 1.00 92.69 86 SER A CA 1
ATOM 659 C C . SER A 1 86 ? -1.764 -4.168 12.754 1.00 92.69 86 SER A C 1
ATOM 661 O O . SER A 1 86 ? -1.751 -2.984 12.426 1.00 92.69 86 SER A O 1
ATOM 663 N N . GLU A 1 87 ? -0.768 -4.728 13.435 1.00 89.62 87 GLU A N 1
ATOM 664 C CA . GLU A 1 87 ? 0.402 -4.052 13.998 1.00 89.62 87 GLU A CA 1
ATOM 665 C C . GLU A 1 87 ? 1.305 -3.459 12.907 1.00 89.62 87 GLU A C 1
ATOM 667 O O . GLU A 1 87 ? 1.961 -2.445 13.132 1.00 89.62 87 GLU A O 1
ATOM 672 N N . LEU A 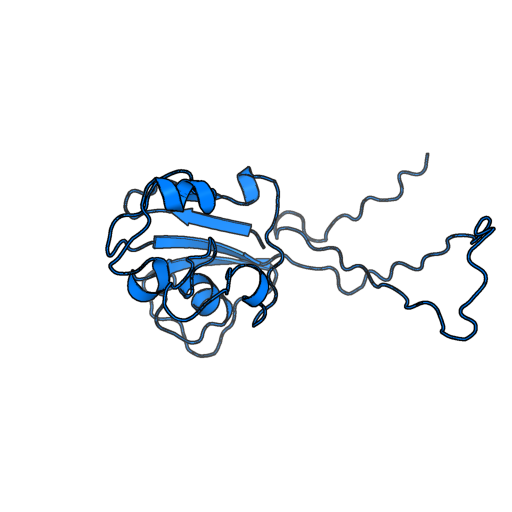1 88 ? 1.302 -4.067 11.716 1.00 89.31 88 LEU A N 1
ATOM 673 C CA . LEU A 1 88 ? 2.014 -3.601 10.524 1.00 89.31 88 LEU A CA 1
ATOM 674 C C . LEU A 1 88 ? 1.101 -2.834 9.546 1.00 89.31 88 LEU A C 1
ATOM 676 O O . LEU A 1 88 ? 1.574 -2.299 8.537 1.00 89.31 88 LEU A O 1
ATOM 680 N N . ALA A 1 89 ? -0.203 -2.781 9.826 1.00 92.62 89 ALA A N 1
ATOM 681 C CA . ALA A 1 89 ? -1.194 -1.982 9.114 1.00 92.62 89 ALA A CA 1
ATOM 682 C C . ALA A 1 89 ? -1.416 -0.634 9.830 1.00 92.62 89 ALA A C 1
ATOM 684 O O . ALA A 1 89 ? -0.506 0.191 9.895 1.00 92.62 89 ALA A O 1
ATOM 685 N N . TYR A 1 90 ? -2.624 -0.398 10.359 1.00 93.19 90 TYR A N 1
ATOM 686 C CA . TYR A 1 90 ? -3.007 0.835 11.065 1.00 93.19 90 TYR A CA 1
ATOM 687 C C . TYR A 1 90 ? -3.129 0.668 12.592 1.00 93.19 90 TYR A C 1
ATOM 689 O O . TYR A 1 90 ? -3.522 1.599 13.303 1.00 93.19 90 TYR A O 1
ATOM 697 N N . GLY A 1 91 ? -2.776 -0.511 13.103 1.00 91.38 91 GLY A N 1
ATOM 698 C CA . GLY A 1 91 ? -2.684 -0.840 14.520 1.00 91.38 91 GLY A CA 1
ATOM 699 C C . GLY A 1 91 ? -4.005 -0.778 15.282 1.00 91.38 91 GLY A C 1
ATOM 700 O O . GLY A 1 91 ? -5.108 -0.758 14.726 1.00 91.38 91 GLY A O 1
ATOM 701 N N . SER A 1 92 ? -3.880 -0.680 16.603 1.00 94.50 92 SER A N 1
ATOM 702 C CA . SER A 1 92 ? -5.003 -0.595 17.545 1.00 94.50 92 SER A CA 1
ATOM 703 C C . SER A 1 92 ? -5.826 0.684 17.439 1.00 94.50 92 SER A C 1
ATOM 705 O O . SER A 1 92 ? -6.937 0.753 17.963 1.00 94.50 92 SER A O 1
ATOM 707 N N . ASN A 1 93 ? -5.320 1.688 16.725 1.00 92.88 93 ASN A N 1
ATOM 708 C CA . ASN A 1 93 ? -6.023 2.944 16.503 1.00 92.88 93 ASN A CA 1
ATOM 709 C C . ASN A 1 93 ? -6.898 2.923 15.242 1.00 92.88 93 ASN A C 1
ATOM 711 O O . ASN A 1 93 ? -7.834 3.719 15.161 1.00 92.88 93 ASN A O 1
ATOM 715 N N . GLY A 1 94 ? -6.631 2.029 14.282 1.00 94.56 94 GLY A N 1
ATOM 716 C CA . GLY A 1 94 ? -7.318 2.015 12.989 1.00 94.56 94 GLY A CA 1
ATOM 717 C C . GLY A 1 94 ? -7.142 3.335 12.231 1.00 94.56 94 GLY A C 1
ATOM 718 O O . GLY A 1 94 ? -6.157 4.048 12.419 1.00 94.56 94 GLY A O 1
ATOM 719 N N . VAL A 1 95 ? -8.109 3.695 11.390 1.00 94.88 95 VAL A N 1
ATOM 720 C CA . VAL A 1 95 ? -8.159 4.978 10.675 1.00 94.88 95 VAL A CA 1
ATOM 721 C C . VAL A 1 95 ? -9.566 5.548 10.794 1.00 94.88 95 VAL A C 1
ATOM 723 O O . VAL A 1 95 ? -10.529 4.969 10.291 1.00 94.88 95 VAL A O 1
ATOM 726 N N . SER A 1 96 ? -9.697 6.697 11.452 1.00 95.75 96 SER A N 1
ATOM 727 C CA . SER A 1 96 ? -10.968 7.418 11.541 1.00 95.75 96 SER A CA 1
ATOM 728 C C . SER A 1 96 ? -11.427 7.916 10.166 1.00 95.75 96 SER A C 1
ATOM 730 O O . SER A 1 96 ? -10.632 8.055 9.241 1.00 95.75 96 SER A O 1
ATOM 732 N N . ARG A 1 97 ? -12.712 8.263 10.018 1.00 96.44 97 ARG A N 1
ATOM 733 C CA . ARG A 1 97 ? -13.241 8.803 8.748 1.00 96.44 97 ARG A CA 1
ATOM 734 C C . ARG A 1 97 ? -12.481 10.050 8.272 1.00 96.44 97 ARG A C 1
ATOM 736 O O . ARG A 1 97 ? -12.240 10.200 7.079 1.00 96.44 97 ARG A O 1
ATOM 743 N N . TYR A 1 98 ? -12.101 10.929 9.197 1.00 94.00 98 TYR A N 1
ATOM 744 C CA . TYR A 1 98 ? -11.361 12.151 8.876 1.00 94.00 98 TYR A CA 1
ATOM 745 C C . TYR A 1 98 ? -9.924 11.862 8.419 1.00 94.00 98 TYR A C 1
ATOM 747 O O . TYR A 1 98 ? -9.460 12.444 7.440 1.00 94.00 98 TYR A O 1
ATOM 755 N N . GLU A 1 99 ? -9.228 10.937 9.086 1.00 92.50 99 GLU A N 1
ATOM 756 C CA . GLU A 1 99 ? -7.904 10.487 8.642 1.00 92.50 99 GLU A CA 1
ATOM 757 C C . GLU A 1 99 ? -7.989 9.770 7.289 1.00 92.50 99 GLU A C 1
ATOM 759 O O . GLU A 1 99 ? -7.186 10.050 6.410 1.00 92.50 99 GLU A O 1
ATOM 764 N N . ALA A 1 100 ? -8.991 8.913 7.082 1.00 94.38 100 ALA A N 1
ATOM 765 C CA . ALA A 1 100 ? -9.194 8.195 5.826 1.00 94.38 100 ALA A CA 1
ATOM 766 C C . ALA A 1 100 ? -9.326 9.158 4.641 1.00 94.38 100 ALA A C 1
ATOM 768 O O . ALA A 1 100 ? -8.667 8.967 3.624 1.00 94.38 100 ALA A O 1
ATOM 769 N N . TYR A 1 101 ? -10.086 10.245 4.809 1.00 93.19 101 TYR A N 1
ATOM 770 C CA . TYR A 1 101 ? -10.177 11.314 3.814 1.00 93.19 101 TYR A CA 1
ATOM 771 C C . TYR A 1 101 ? -8.811 11.952 3.510 1.00 93.19 101 TYR A C 1
ATOM 773 O O . TYR A 1 101 ? -8.445 12.089 2.344 1.00 93.19 101 TYR A O 1
ATOM 781 N N . LYS A 1 102 ? -8.020 12.291 4.539 1.00 90.12 102 LYS A N 1
ATOM 782 C CA . LYS A 1 102 ? -6.665 12.849 4.357 1.00 90.12 102 LYS A CA 1
ATOM 783 C C . LYS A 1 102 ? -5.730 11.897 3.616 1.00 90.12 102 LYS A C 1
ATOM 785 O O . LYS A 1 102 ? -4.922 12.340 2.809 1.00 90.12 102 LYS A O 1
ATOM 790 N N . LEU A 1 103 ? -5.864 10.602 3.886 1.00 88.94 103 LEU A N 1
ATOM 791 C CA . LEU A 1 103 ? -5.077 9.534 3.274 1.00 88.94 103 LEU A CA 1
ATOM 792 C C . LEU A 1 103 ? -5.625 9.070 1.921 1.00 88.94 103 LEU A C 1
ATOM 794 O O . LEU A 1 103 ? -5.058 8.155 1.328 1.00 88.94 103 LEU A O 1
ATOM 798 N N . LYS A 1 104 ? -6.709 9.690 1.432 1.00 92.19 104 LYS A N 1
ATOM 799 C CA . LYS A 1 104 ? -7.408 9.311 0.197 1.00 92.19 104 LYS A CA 1
ATOM 800 C C . LYS A 1 104 ? -7.840 7.836 0.187 1.00 92.19 104 LYS A C 1
ATOM 802 O O . LYS A 1 104 ? -7.832 7.185 -0.851 1.00 92.19 104 LYS A O 1
ATOM 807 N N . LEU A 1 105 ? -8.225 7.307 1.347 1.00 94.25 105 LEU A N 1
ATOM 808 C CA . LEU A 1 105 ? -8.857 5.995 1.455 1.00 94.25 105 LEU A CA 1
ATOM 809 C C . LEU A 1 105 ? -10.349 6.126 1.138 1.00 94.25 105 LEU A C 1
ATOM 811 O O . LEU A 1 105 ? -11.007 7.077 1.566 1.00 94.25 105 LEU A O 1
ATOM 815 N N . LYS A 1 106 ? -10.910 5.128 0.457 1.00 96.50 106 LYS A N 1
ATOM 816 C CA . LYS A 1 106 ? -12.345 5.041 0.157 1.00 96.50 106 LYS A CA 1
ATOM 817 C C . LYS A 1 106 ? -13.194 4.893 1.427 1.00 96.50 106 LYS A C 1
ATOM 819 O O . LYS A 1 106 ? -14.354 5.298 1.435 1.00 96.50 106 LYS A O 1
ATOM 824 N N . GLN A 1 107 ? -12.643 4.308 2.495 1.00 97.06 107 GLN A N 1
ATOM 825 C CA . GLN A 1 107 ? -13.354 4.009 3.743 1.00 97.06 107 GLN A CA 1
ATOM 826 C C . GLN A 1 107 ? -12.435 4.125 4.974 1.00 97.06 107 GLN A C 1
ATOM 828 O O . GLN A 1 107 ? -11.217 3.985 4.842 1.00 97.06 107 GLN A O 1
ATOM 833 N N . PRO A 1 108 ? -12.992 4.369 6.181 1.00 96.94 108 PRO A N 1
ATOM 834 C CA . PRO A 1 108 ? -12.242 4.234 7.427 1.00 96.94 108 PRO A CA 1
ATOM 835 C C . PRO A 1 108 ? -11.801 2.787 7.661 1.00 96.94 108 PRO A C 1
ATOM 837 O O . PRO A 1 108 ? -12.400 1.845 7.142 1.00 96.94 108 PRO A O 1
ATOM 840 N N . VAL A 1 109 ? -10.787 2.618 8.505 1.00 96.75 109 VAL A N 1
ATOM 841 C CA . VAL A 1 109 ? -10.257 1.305 8.879 1.00 96.75 109 VAL A CA 1
ATOM 842 C C . VAL A 1 109 ? -10.544 1.050 10.352 1.00 96.75 109 VAL A C 1
ATOM 844 O O . VAL A 1 109 ? -10.280 1.904 11.201 1.00 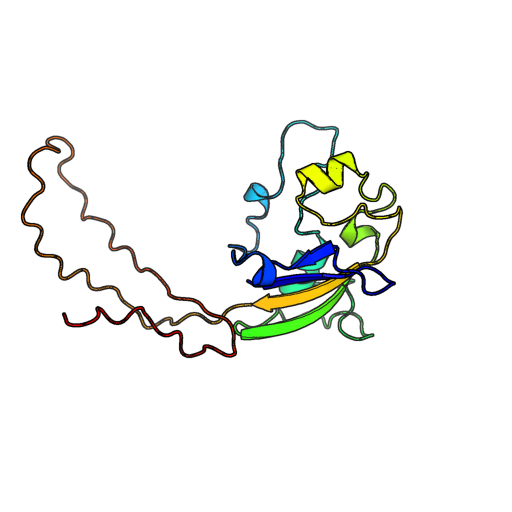96.75 109 VAL A O 1
ATOM 847 N N . ALA A 1 110 ? -11.096 -0.119 10.668 1.00 97.75 110 ALA A N 1
ATOM 848 C CA . ALA A 1 110 ? -11.368 -0.499 12.047 1.00 97.75 110 ALA A CA 1
ATOM 849 C C . ALA A 1 110 ? -10.071 -0.644 12.866 1.00 97.75 110 ALA A C 1
ATOM 851 O O . ALA A 1 110 ? -8.969 -0.807 12.339 1.00 97.75 110 ALA A O 1
ATOM 852 N N . LYS A 1 111 ? -10.206 -0.572 14.190 1.00 96.50 111 LYS A N 1
ATOM 853 C CA . LYS A 1 111 ? -9.107 -0.856 15.119 1.00 96.50 111 LYS A CA 1
ATOM 854 C C . LYS A 1 111 ? -8.700 -2.323 15.003 1.00 96.50 111 LYS A C 1
ATOM 856 O O . LYS A 1 111 ? -9.578 -3.178 14.947 1.00 96.50 111 LYS A O 1
ATOM 861 N N . ASN A 1 112 ? -7.398 -2.603 15.036 1.00 95.81 112 ASN A N 1
ATOM 862 C CA . ASN A 1 112 ? -6.845 -3.955 14.903 1.00 95.81 112 ASN A CA 1
ATOM 863 C C . ASN A 1 112 ? -7.275 -4.679 13.605 1.00 95.81 112 ASN A C 1
ATOM 865 O O . ASN A 1 112 ? -7.330 -5.908 13.566 1.00 95.81 112 ASN A O 1
ATOM 869 N N . GLU A 1 113 ? -7.607 -3.938 12.543 1.00 95.81 113 GLU A N 1
ATOM 870 C CA . GLU A 1 113 ? -7.990 -4.535 11.261 1.00 95.81 113 GLU A CA 1
ATOM 871 C C . GLU A 1 113 ? -6.765 -5.166 10.578 1.00 95.81 113 GLU A C 1
ATOM 873 O O . GLU A 1 113 ? -5.716 -4.532 10.442 1.00 95.81 113 GLU A O 1
ATOM 878 N N . ILE A 1 114 ? -6.921 -6.407 10.116 1.00 94.50 114 ILE A N 1
ATOM 879 C CA . ILE A 1 114 ? -5.967 -7.076 9.224 1.00 94.50 114 ILE A CA 1
ATOM 880 C C . ILE A 1 114 ? -6.258 -6.621 7.798 1.00 94.50 114 ILE A C 1
ATOM 882 O O . ILE A 1 114 ? -7.409 -6.662 7.356 1.00 94.50 114 ILE A O 1
ATOM 886 N N . LEU A 1 115 ? -5.217 -6.236 7.068 1.00 95.00 115 LEU A N 1
ATOM 887 C CA . LEU A 1 115 ? -5.341 -5.813 5.679 1.00 95.00 115 LEU A CA 1
ATOM 888 C C . LEU A 1 115 ? -4.754 -6.848 4.733 1.00 95.00 115 LEU A C 1
ATOM 890 O O . LEU A 1 115 ? -3.805 -7.558 5.063 1.00 95.00 115 LEU A O 1
ATOM 894 N N . ARG A 1 116 ? -5.317 -6.911 3.534 1.00 95.06 116 ARG A N 1
ATOM 895 C CA . ARG A 1 116 ? -4.779 -7.671 2.413 1.00 95.06 116 ARG A CA 1
ATOM 896 C C . ARG A 1 116 ? -4.286 -6.695 1.361 1.00 95.06 116 ARG A C 1
ATOM 898 O O . ARG A 1 116 ? -4.993 -5.752 1.023 1.00 95.06 116 ARG A O 1
ATOM 905 N N . TYR A 1 117 ? -3.082 -6.910 0.864 1.00 94.50 117 TYR A N 1
ATOM 906 C CA . TYR A 1 117 ? -2.499 -6.101 -0.192 1.00 94.50 117 TYR A CA 1
ATOM 907 C C . TYR A 1 117 ? -2.213 -6.959 -1.409 1.00 94.50 117 TYR A C 1
ATOM 909 O O . TYR A 1 117 ? -1.674 -8.054 -1.278 1.00 94.50 117 TYR A O 1
ATOM 917 N N . GLU A 1 118 ? -2.518 -6.424 -2.579 1.00 94.44 118 GLU A N 1
ATOM 918 C CA . GLU A 1 118 ? -1.957 -6.867 -3.848 1.00 94.44 118 GLU A CA 1
ATOM 919 C C . GLU A 1 118 ? -0.916 -5.819 -4.252 1.00 94.44 118 GLU A C 1
ATOM 921 O O . GLU A 1 118 ? -1.218 -4.629 -4.388 1.00 94.44 118 GLU A O 1
ATOM 926 N N . ILE A 1 119 ? 0.337 -6.254 -4.338 1.00 93.00 119 ILE A N 1
ATOM 927 C CA . ILE A 1 119 ? 1.495 -5.417 -4.641 1.00 93.00 119 ILE A CA 1
ATOM 928 C C . ILE A 1 119 ? 2.012 -5.852 -6.003 1.00 93.00 119 ILE A C 1
ATOM 930 O O . ILE A 1 119 ? 2.267 -7.036 -6.208 1.00 93.00 119 ILE A O 1
ATOM 934 N N . GLU A 1 120 ? 2.241 -4.906 -6.902 1.00 93.56 120 GLU A N 1
ATOM 935 C CA . GLU A 1 120 ? 2.907 -5.149 -8.179 1.00 93.56 120 GLU A CA 1
ATOM 936 C C . GLU A 1 120 ? 4.099 -4.202 -8.330 1.00 93.56 120 GLU A C 1
ATOM 938 O O . GLU A 1 120 ? 3.960 -2.971 -8.354 1.00 93.56 120 GLU A O 1
ATOM 943 N N . LEU A 1 121 ? 5.291 -4.780 -8.478 1.00 91.75 121 LEU A N 1
ATOM 944 C CA . LEU A 1 121 ? 6.489 -4.024 -8.814 1.00 91.75 121 LEU A CA 1
ATOM 945 C C . LEU A 1 121 ? 6.631 -3.947 -10.325 1.00 91.75 121 LEU A C 1
ATOM 947 O O . LEU A 1 121 ? 6.679 -4.965 -10.999 1.00 91.75 121 LEU A O 1
ATOM 951 N N . PHE A 1 122 ? 6.773 -2.738 -10.853 1.00 91.75 122 PHE A N 1
ATOM 952 C CA . PHE A 1 122 ? 6.934 -2.548 -12.290 1.00 91.75 122 PHE A CA 1
ATOM 953 C C . PHE A 1 122 ? 8.274 -3.069 -12.775 1.00 91.75 122 PHE A C 1
ATOM 955 O O . PHE A 1 122 ? 9.285 -2.982 -12.070 1.00 91.75 122 PHE A O 1
ATOM 962 N N . ARG A 1 123 ? 8.293 -3.552 -14.015 1.00 90.56 123 ARG A N 1
ATOM 963 C CA . ARG A 1 123 ? 9.539 -3.756 -14.742 1.00 90.56 123 ARG A CA 1
ATOM 964 C C . ARG A 1 123 ? 9.988 -2.464 -15.370 1.00 90.56 123 ARG A C 1
ATOM 966 O O . ARG A 1 123 ? 9.171 -1.654 -15.790 1.00 90.56 123 ARG A O 1
ATOM 973 N N . CYS A 1 124 ? 11.297 -2.309 -15.465 1.00 85.81 124 CYS A N 1
ATOM 974 C CA . CYS A 1 124 ? 11.914 -1.162 -16.092 1.00 85.81 124 CYS A CA 1
ATOM 975 C C . CYS A 1 124 ? 12.842 -1.613 -17.216 1.00 85.81 124 CYS A C 1
ATOM 977 O O . CYS A 1 124 ? 13.538 -2.620 -17.085 1.00 85.81 124 CYS A O 1
ATOM 979 N N . ASN A 1 125 ? 12.876 -0.860 -18.312 1.00 81.69 125 ASN A N 1
ATOM 980 C CA 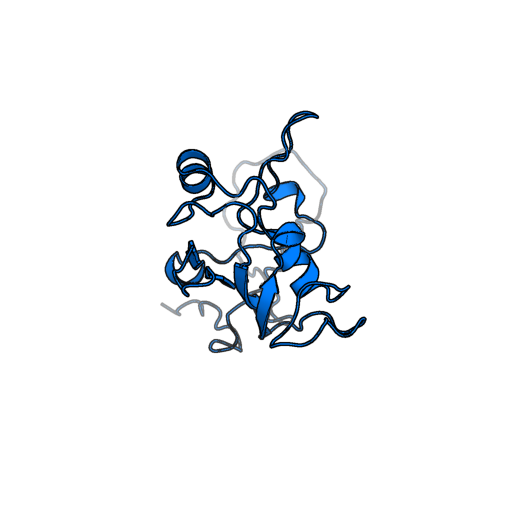. ASN A 1 125 ? 13.852 -1.084 -19.372 1.00 81.69 125 ASN A CA 1
ATOM 981 C C . ASN A 1 125 ? 15.185 -0.431 -18.985 1.00 81.69 125 ASN A C 1
ATOM 983 O O . ASN A 1 125 ? 15.313 0.792 -19.003 1.00 81.69 125 ASN A O 1
ATOM 987 N N . ASP A 1 126 ? 16.189 -1.248 -18.665 1.00 72.88 126 ASP A N 1
ATOM 988 C CA . ASP A 1 126 ? 17.536 -0.777 -18.297 1.00 72.88 126 ASP A CA 1
ATOM 989 C C . ASP A 1 126 ? 18.337 -0.230 -19.485 1.00 72.88 126 ASP A C 1
ATOM 991 O O . ASP A 1 126 ? 19.283 0.534 -19.308 1.00 72.88 126 ASP A O 1
ATOM 995 N N . ASN A 1 127 ? 17.934 -0.589 -20.704 1.00 64.50 127 ASN A N 1
ATOM 996 C CA . ASN A 1 127 ? 18.664 -0.265 -21.928 1.00 64.50 127 ASN A CA 1
ATOM 997 C C . ASN A 1 127 ? 18.252 1.070 -22.565 1.00 64.50 127 ASN A C 1
ATOM 999 O O . ASN A 1 127 ? 18.791 1.434 -23.611 1.00 64.50 127 ASN A O 1
ATOM 1003 N N . TYR A 1 128 ? 17.302 1.804 -21.980 1.00 61.19 128 TYR A N 1
ATOM 1004 C CA . TYR A 1 128 ? 16.829 3.048 -22.578 1.00 61.19 128 TYR A CA 1
ATOM 1005 C C . TYR A 1 128 ? 17.715 4.224 -22.160 1.00 61.19 128 TYR A C 1
ATOM 1007 O O . TYR A 1 128 ? 17.495 4.877 -21.142 1.00 61.19 128 TYR A O 1
ATOM 1015 N N . LYS A 1 129 ? 18.753 4.494 -22.956 1.00 58.00 129 LYS A N 1
ATOM 1016 C CA . LYS A 1 129 ? 19.448 5.781 -22.914 1.00 58.00 129 LYS A CA 1
ATOM 1017 C C . LYS A 1 129 ? 18.658 6.754 -23.774 1.00 58.00 129 LYS A C 1
ATOM 1019 O O . LYS A 1 129 ? 18.636 6.607 -24.992 1.00 58.00 129 LYS A O 1
ATOM 1024 N N . ILE A 1 130 ? 18.042 7.757 -23.154 1.00 57.94 130 ILE A N 1
ATOM 1025 C CA . ILE A 1 130 ? 17.608 8.940 -23.898 1.00 57.94 130 ILE A CA 1
ATOM 1026 C C . ILE A 1 130 ? 18.883 9.671 -24.309 1.00 57.94 130 ILE A C 1
ATOM 1028 O O . ILE A 1 130 ? 19.449 10.447 -23.545 1.00 57.94 130 ILE A O 1
ATOM 1032 N N . THR A 1 131 ? 19.397 9.368 -25.499 1.00 57.19 131 THR A N 1
ATOM 1033 C CA . THR A 1 131 ? 20.302 10.288 -26.184 1.00 57.19 131 THR A CA 1
ATOM 1034 C C . THR A 1 131 ? 19.447 11.452 -26.629 1.00 57.19 131 THR A C 1
ATOM 1036 O O . THR A 1 131 ? 18.740 11.363 -27.635 1.00 57.19 131 THR A O 1
ATOM 1039 N N . ASP A 1 132 ? 19.463 12.508 -25.826 1.00 55.47 132 ASP A N 1
ATOM 1040 C CA . ASP A 1 132 ? 18.856 13.779 -26.169 1.00 55.47 132 ASP A CA 1
ATOM 1041 C C . ASP A 1 132 ? 19.642 14.351 -27.360 1.00 55.47 132 ASP A C 1
ATOM 1043 O O . ASP A 1 132 ? 20.596 15.108 -27.215 1.00 55.47 132 ASP A O 1
ATOM 1047 N N . ASN A 1 133 ? 19.287 13.924 -28.574 1.00 54.75 133 ASN A N 1
ATOM 1048 C CA . ASN A 1 133 ? 19.810 14.487 -29.822 1.00 54.75 133 ASN A CA 1
ATOM 1049 C C . ASN A 1 133 ? 19.155 15.848 -30.124 1.00 54.75 133 ASN A C 1
ATOM 1051 O O . ASN A 1 133 ? 19.186 16.321 -31.263 1.00 54.75 133 ASN A O 1
ATOM 1055 N N . GLY A 1 134 ? 18.538 16.471 -29.114 1.00 52.84 134 GLY A N 1
ATOM 1056 C CA . GLY A 1 134 ? 17.981 17.804 -29.180 1.00 52.84 134 GLY A CA 1
ATOM 1057 C C . GLY A 1 134 ? 19.058 18.792 -29.603 1.00 52.84 134 GLY A C 1
ATOM 1058 O O . GLY A 1 134 ? 19.933 19.164 -28.827 1.00 52.84 134 GLY A O 1
ATOM 1059 N N . ASN A 1 135 ? 18.968 19.227 -30.859 1.00 51.75 135 ASN A N 1
ATOM 1060 C CA . ASN A 1 135 ? 19.563 20.459 -31.353 1.00 51.75 135 ASN A CA 1
ATOM 1061 C C . ASN A 1 135 ? 19.209 21.576 -30.359 1.00 51.75 135 ASN A C 1
ATOM 1063 O O . ASN A 1 135 ? 18.103 22.113 -30.398 1.00 51.75 135 ASN A O 1
ATOM 1067 N N . ALA A 1 136 ? 20.138 21.914 -29.464 1.00 50.66 136 ALA A N 1
ATOM 1068 C CA . ALA A 1 136 ? 20.048 23.060 -28.573 1.00 50.66 136 ALA A CA 1
ATOM 1069 C C . ALA A 1 136 ? 20.120 24.351 -29.410 1.00 50.66 136 ALA A C 1
ATOM 1071 O O . ALA A 1 136 ? 21.143 25.024 -29.476 1.00 50.66 136 ALA A O 1
ATOM 1072 N N . LYS A 1 137 ? 19.039 24.670 -30.124 1.00 50.06 137 LYS A N 1
ATOM 1073 C CA . LYS A 1 137 ? 18.848 25.908 -30.885 1.00 50.06 137 LYS A CA 1
ATOM 1074 C C . LYS A 1 137 ? 17.674 26.685 -30.296 1.00 50.06 137 LYS A C 1
ATOM 1076 O O . LYS A 1 137 ? 16.638 26.801 -30.934 1.00 50.06 137 LYS A O 1
ATOM 1081 N N . ASN A 1 138 ? 17.829 27.125 -29.050 1.00 52.16 138 ASN A N 1
ATOM 1082 C CA . ASN A 1 138 ? 17.285 28.371 -28.489 1.00 52.16 138 ASN A CA 1
ATOM 1083 C C . ASN A 1 138 ? 17.357 28.301 -26.963 1.00 52.16 138 ASN A C 1
ATOM 1085 O O . ASN A 1 138 ? 16.393 27.956 -26.287 1.00 52.16 138 ASN A O 1
ATOM 1089 N N . SER A 1 139 ? 18.516 28.652 -26.419 1.00 48.50 139 SER A N 1
ATOM 1090 C CA . SER A 1 139 ? 18.628 29.091 -25.030 1.00 48.50 139 SER A CA 1
ATOM 1091 C C . SER A 1 139 ? 19.266 30.473 -25.024 1.00 48.50 139 SER A C 1
ATOM 1093 O O . SER A 1 139 ? 20.364 30.669 -24.502 1.00 48.50 139 SER A O 1
ATOM 1095 N N . ASP A 1 140 ? 18.593 31.435 -25.649 1.00 52.09 140 ASP A N 1
ATOM 1096 C CA . ASP A 1 140 ? 18.902 32.824 -25.363 1.00 52.09 140 ASP A CA 1
ATOM 1097 C C . ASP A 1 140 ? 18.391 33.117 -23.951 1.00 52.09 140 ASP A C 1
ATOM 1099 O O . ASP A 1 140 ? 17.190 33.099 -23.681 1.00 52.09 140 ASP A O 1
ATOM 1103 N N . ASN A 1 141 ? 19.354 33.395 -23.068 1.00 51.72 141 ASN A N 1
ATOM 1104 C CA . ASN A 1 141 ? 19.212 34.086 -21.786 1.00 51.72 141 ASN A CA 1
ATOM 1105 C C . ASN A 1 141 ? 19.233 33.260 -20.481 1.00 51.72 141 ASN A C 1
ATOM 1107 O O . ASN A 1 141 ? 18.391 33.453 -19.611 1.00 51.72 141 ASN A O 1
ATOM 1111 N N . TRP A 1 142 ? 20.268 32.431 -20.284 1.00 41.44 142 TRP A N 1
ATOM 1112 C CA . TRP A 1 142 ? 20.767 32.048 -18.946 1.00 41.44 142 TRP A CA 1
ATOM 1113 C C . TRP A 1 142 ? 22.289 32.276 -18.856 1.00 41.44 142 TRP A C 1
ATOM 1115 O O . TRP A 1 142 ? 23.100 31.354 -18.822 1.00 41.44 142 TRP A O 1
ATOM 1125 N N . ASN A 1 143 ? 22.701 33.546 -18.849 1.00 52.25 143 ASN A N 1
ATOM 1126 C CA . ASN A 1 143 ? 24.092 33.939 -18.618 1.00 52.25 143 ASN A CA 1
ATOM 1127 C C . ASN A 1 143 ? 24.371 34.080 -17.115 1.00 52.25 143 ASN A C 1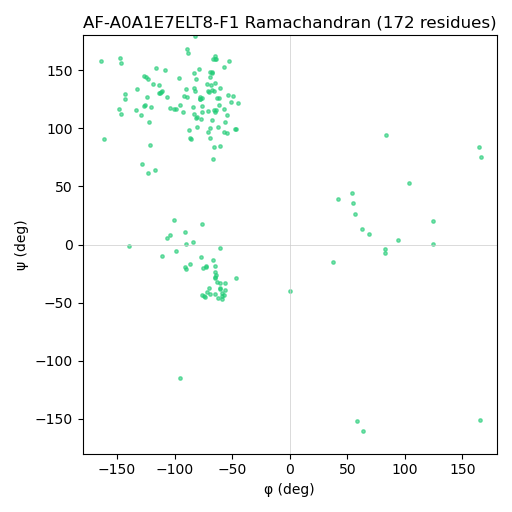
ATOM 1129 O O . ASN A 1 143 ? 24.209 35.178 -16.598 1.00 52.25 143 ASN A O 1
ATOM 1133 N N . HIS A 1 144 ? 24.824 33.012 -16.447 1.00 46.72 144 HIS A N 1
ATOM 1134 C CA . HIS A 1 144 ? 25.864 33.029 -15.390 1.00 46.72 144 HIS A CA 1
ATOM 1135 C C . HIS A 1 144 ? 25.888 31.706 -14.607 1.00 46.72 144 HIS A C 1
ATOM 1137 O O . HIS A 1 144 ? 25.438 31.663 -13.479 1.00 46.72 144 HIS A O 1
ATOM 1143 N N . TYR A 1 145 ? 26.432 30.633 -15.183 1.00 47.09 145 TYR A N 1
ATOM 1144 C CA . TYR A 1 145 ? 27.171 29.590 -14.448 1.00 47.09 145 TYR A CA 1
ATOM 1145 C C . TYR A 1 145 ? 28.007 28.818 -15.483 1.00 47.09 145 TYR A C 1
ATOM 1147 O O . TYR A 1 145 ? 27.537 27.898 -16.145 1.00 47.09 145 TYR A O 1
ATOM 1155 N N . ARG A 1 146 ? 29.249 29.268 -15.707 1.00 47.44 146 ARG A N 1
ATOM 1156 C CA . ARG A 1 146 ? 30.231 28.559 -16.543 1.00 47.44 146 ARG A CA 1
ATOM 1157 C C . ARG A 1 146 ? 30.791 27.379 -15.749 1.00 47.44 146 ARG A C 1
ATOM 1159 O O . ARG A 1 146 ? 31.370 27.602 -14.692 1.00 47.44 146 ARG A O 1
ATOM 1166 N N . GLY A 1 147 ? 30.723 26.172 -16.314 1.00 53.12 147 GLY A N 1
ATOM 1167 C CA . GLY A 1 147 ? 31.715 25.131 -16.020 1.00 53.12 147 GLY A CA 1
ATOM 1168 C C . GLY A 1 147 ? 31.225 23.779 -15.504 1.00 53.12 147 GLY A C 1
ATOM 1169 O O . GLY A 1 147 ? 32.039 23.056 -14.941 1.00 53.12 147 GLY A O 1
ATOM 1170 N N . THR A 1 148 ? 29.965 23.392 -15.697 1.00 52.03 148 THR A N 1
ATOM 1171 C CA . THR A 1 148 ? 29.527 22.019 -15.399 1.00 52.03 148 THR A CA 1
ATOM 1172 C C . THR A 1 148 ? 28.849 21.406 -16.619 1.00 52.03 148 THR A C 1
ATOM 1174 O O . THR A 1 148 ? 27.867 21.926 -17.142 1.00 52.03 148 THR A O 1
ATOM 1177 N N . THR A 1 149 ? 29.417 20.307 -17.121 1.00 59.72 149 THR A N 1
ATOM 1178 C CA . THR A 1 149 ? 28.773 19.400 -18.080 1.00 59.72 149 THR A CA 1
ATOM 1179 C C . THR A 1 149 ? 27.344 19.134 -17.621 1.00 59.72 149 THR A C 1
ATOM 1181 O O . THR A 1 149 ? 27.149 18.678 -16.493 1.00 59.72 149 THR A O 1
ATOM 1184 N N . ALA A 1 150 ? 26.359 19.455 -18.465 1.00 56.81 150 ALA A N 1
ATOM 1185 C CA . ALA A 1 150 ? 24.956 19.225 -18.150 1.00 56.81 150 ALA A CA 1
ATOM 1186 C C . ALA A 1 150 ? 24.764 17.747 -17.761 1.00 56.81 150 ALA A C 1
ATOM 1188 O O . ALA A 1 150 ? 25.242 16.869 -18.488 1.00 56.81 150 ALA A O 1
ATOM 1189 N N . PRO A 1 151 ? 24.131 17.448 -16.613 1.00 58.56 151 PRO A N 1
ATOM 1190 C CA . PRO A 1 151 ? 23.907 16.072 -16.207 1.00 58.56 151 PRO A CA 1
ATOM 1191 C C . PRO A 1 151 ? 23.040 15.388 -17.265 1.00 58.56 151 PRO A C 1
ATOM 1193 O O . PRO A 1 151 ? 21.924 15.821 -17.545 1.00 58.56 151 PRO A O 1
ATOM 1196 N N . SER A 1 152 ? 23.556 14.321 -17.874 1.00 54.69 152 SER A N 1
ATOM 1197 C CA . SER A 1 152 ? 22.755 13.477 -18.753 1.00 54.69 152 SER A CA 1
ATOM 1198 C C . SER A 1 152 ? 21.704 12.763 -17.902 1.00 54.69 152 SER A C 1
ATOM 1200 O O . SER A 1 152 ? 22.037 11.852 -17.137 1.00 54.69 152 SER A O 1
ATOM 1202 N N . PHE A 1 153 ? 20.441 13.167 -18.005 1.00 57.12 153 PHE A N 1
ATOM 1203 C CA . PHE A 1 153 ? 19.353 12.467 -17.332 1.00 57.12 153 PHE A CA 1
ATOM 1204 C C . PHE A 1 153 ? 19.032 11.184 -18.096 1.00 57.12 153 PHE A C 1
ATOM 1206 O O . PHE A 1 153 ? 18.562 11.209 -19.229 1.00 57.12 153 PHE A O 1
ATOM 1213 N N . THR A 1 154 ? 19.290 10.037 -17.470 1.00 57.53 154 THR A N 1
ATOM 1214 C CA . THR A 1 154 ? 18.820 8.751 -17.993 1.00 57.53 154 THR A CA 1
ATOM 1215 C C . THR A 1 154 ? 17.421 8.521 -17.438 1.00 57.53 154 THR A C 1
ATOM 1217 O O . THR A 1 154 ? 17.276 8.127 -16.282 1.00 57.53 154 THR A O 1
ATOM 1220 N N . ALA A 1 155 ? 16.379 8.814 -18.219 1.00 63.03 155 ALA A N 1
ATOM 1221 C CA . ALA A 1 155 ? 15.024 8.456 -17.813 1.00 63.03 155 ALA A CA 1
ATOM 1222 C C . ALA A 1 155 ? 14.797 6.960 -18.064 1.00 63.03 155 ALA A C 1
ATOM 1224 O O . ALA A 1 155 ? 14.988 6.462 -19.174 1.00 63.03 155 ALA A O 1
ATOM 1225 N N . ARG A 1 156 ? 14.385 6.243 -17.020 1.00 73.81 156 ARG A N 1
ATOM 1226 C CA . ARG A 1 156 ? 14.080 4.812 -17.068 1.00 73.81 156 ARG A CA 1
ATOM 1227 C C . ARG A 1 156 ? 12.568 4.638 -17.209 1.00 73.81 156 ARG A C 1
ATOM 1229 O O . ARG A 1 156 ? 11.821 5.029 -16.317 1.00 73.81 156 ARG A O 1
ATOM 1236 N N . ALA A 1 157 ? 12.116 4.059 -18.321 1.00 79.50 157 ALA A N 1
ATOM 1237 C CA . ALA A 1 157 ? 10.705 3.732 -18.518 1.00 79.50 157 ALA A CA 1
ATOM 1238 C C . ALA A 1 157 ? 10.356 2.452 -17.748 1.00 79.50 157 ALA A C 1
ATOM 1240 O O . ALA A 1 157 ? 11.032 1.432 -17.920 1.00 79.50 157 ALA A O 1
ATOM 1241 N N . CYS A 1 158 ? 9.311 2.512 -16.920 1.00 85.75 158 CYS A N 1
ATOM 1242 C CA . CYS A 1 158 ? 8.806 1.375 -16.159 1.00 85.75 158 CYS A CA 1
ATOM 1243 C C . CYS A 1 158 ? 7.307 1.172 -16.406 1.00 85.75 158 CYS A C 1
ATOM 1245 O O . CYS A 1 158 ? 6.574 2.147 -16.560 1.00 8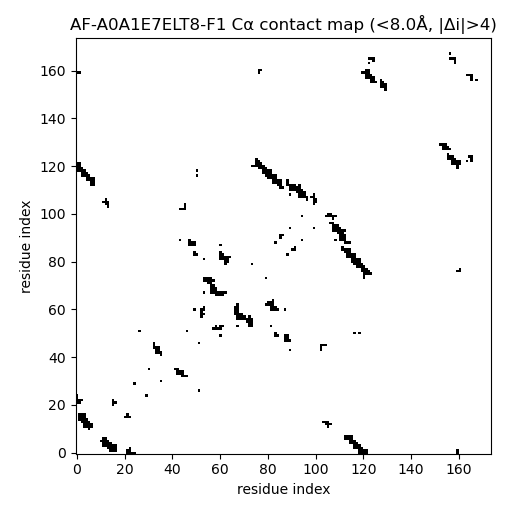5.75 158 CYS A O 1
ATOM 1247 N N . CYS A 1 159 ? 6.855 -0.077 -16.424 1.00 88.25 159 CYS A N 1
ATOM 1248 C CA . CYS A 1 159 ? 5.485 -0.459 -16.743 1.00 88.25 159 CYS A CA 1
ATOM 1249 C C . CYS A 1 159 ? 5.045 -1.708 -15.950 1.00 88.25 159 CYS A C 1
ATOM 1251 O O . CYS A 1 159 ? 5.906 -2.445 -15.449 1.00 88.25 159 CYS A O 1
ATOM 1253 N N . PRO A 1 160 ? 3.724 -1.937 -15.830 1.00 89.88 160 PRO A N 1
ATOM 1254 C CA . PRO A 1 160 ? 3.154 -3.203 -15.368 1.00 89.88 160 PRO A CA 1
ATOM 1255 C C . PRO A 1 160 ? 3.688 -4.408 -16.148 1.00 89.88 160 PRO A C 1
ATOM 1257 O O . PRO A 1 160 ? 4.136 -4.258 -17.290 1.00 89.88 160 PRO A O 1
ATOM 1260 N N . GLU A 1 161 ? 3.615 -5.597 -15.550 1.00 89.06 161 GLU A N 1
ATOM 1261 C CA . GLU A 1 161 ? 4.138 -6.827 -16.168 1.00 89.06 161 GLU A CA 1
ATOM 1262 C C . GLU A 1 161 ? 3.439 -7.130 -17.502 1.00 89.06 161 GLU A C 1
ATOM 1264 O O . GLU A 1 161 ? 4.098 -7.486 -18.479 1.00 89.06 161 GLU A O 1
ATOM 1269 N N . GLU A 1 162 ? 2.127 -6.894 -17.597 1.00 89.31 162 GLU A N 1
ATOM 1270 C CA . GLU A 1 162 ? 1.346 -7.109 -18.821 1.00 89.31 162 GLU A CA 1
ATOM 1271 C C . GLU A 1 162 ? 1.734 -6.190 -19.991 1.00 89.31 162 GLU A C 1
ATOM 1273 O O . GLU A 1 162 ? 1.410 -6.486 -21.141 1.00 89.31 162 GLU A O 1
ATOM 1278 N N . LEU A 1 163 ? 2.427 -5.081 -19.715 1.00 87.50 163 LEU A N 1
ATOM 1279 C CA . LEU A 1 163 ? 2.888 -4.119 -20.718 1.00 87.50 163 LEU A CA 1
ATOM 1280 C C . LEU A 1 163 ? 4.392 -4.238 -20.999 1.00 87.50 163 LEU A C 1
ATOM 1282 O O . LEU A 1 163 ? 4.947 -3.381 -21.689 1.00 87.50 163 LEU A O 1
ATOM 1286 N N . TYR A 1 164 ? 5.068 -5.262 -20.469 1.00 85.50 164 TYR A N 1
ATOM 1287 C CA . TYR A 1 164 ? 6.495 -5.467 -20.692 1.00 85.50 164 TYR A CA 1
ATOM 1288 C C . TYR A 1 164 ? 6.774 -6.201 -22.027 1.00 85.50 164 TYR A C 1
ATOM 1290 O O . TYR A 1 164 ? 6.151 -7.228 -22.296 1.00 85.50 164 TYR A O 1
ATOM 1298 N N . PRO A 1 165 ? 7.743 -5.752 -22.858 1.00 85.38 165 PRO A N 1
ATO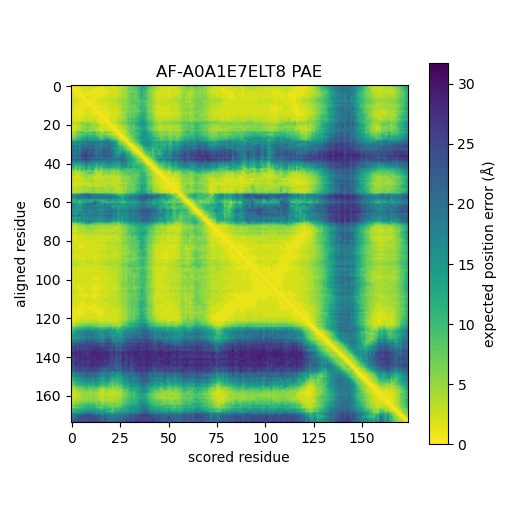M 1299 C CA . PRO A 1 165 ? 8.638 -4.613 -22.654 1.00 85.38 165 PRO A CA 1
ATOM 1300 C C . PRO A 1 165 ? 7.911 -3.274 -22.777 1.00 85.38 165 PRO A C 1
ATOM 1302 O O . PRO A 1 165 ? 7.122 -3.072 -23.696 1.00 85.38 165 PRO A O 1
ATOM 1305 N N . CYS A 1 166 ? 8.240 -2.343 -21.876 1.00 84.38 166 CYS A N 1
ATOM 1306 C CA . CYS A 1 166 ? 7.561 -1.054 -21.804 1.00 84.38 166 CYS A CA 1
ATOM 1307 C C . CYS A 1 166 ? 7.661 -0.321 -23.138 1.00 84.38 166 CYS A C 1
ATOM 1309 O O . CYS A 1 166 ? 8.763 0.031 -23.571 1.00 84.38 166 CYS A O 1
ATOM 1311 N N . GLN A 1 167 ? 6.514 -0.082 -23.773 1.00 80.44 167 GLN A N 1
ATOM 1312 C CA . GLN A 1 167 ? 6.457 0.759 -24.956 1.00 80.44 167 GLN A CA 1
ATOM 1313 C C . GLN A 1 167 ? 6.819 2.178 -24.530 1.00 80.44 167 GLN A C 1
ATOM 1315 O O . GLN A 1 167 ? 6.129 2.798 -23.720 1.00 80.44 167 GLN A O 1
ATOM 1320 N N . THR A 1 168 ? 7.932 2.696 -25.042 1.00 68.00 168 THR A N 1
ATOM 1321 C CA . THR A 1 168 ? 8.150 4.136 -24.981 1.00 68.00 168 THR A CA 1
ATOM 1322 C C . THR A 1 168 ? 7.120 4.779 -25.898 1.00 68.00 168 THR A C 1
ATOM 1324 O O . THR A 1 168 ? 6.756 4.159 -26.902 1.00 68.00 168 THR A O 1
ATOM 1327 N N . PRO A 1 169 ? 6.641 5.997 -25.601 1.00 64.88 169 PRO A N 1
ATOM 1328 C CA . PRO A 1 169 ? 5.968 6.783 -26.616 1.00 64.88 169 PRO A CA 1
ATOM 1329 C C . PRO A 1 169 ? 6.978 6.926 -27.754 1.00 64.88 169 PRO A C 1
ATOM 1331 O O . PRO A 1 169 ? 7.918 7.715 -27.674 1.00 64.88 169 PRO A O 1
ATOM 1334 N N . SER A 1 170 ? 6.871 6.062 -28.767 1.00 57.91 170 SER A N 1
ATOM 1335 C CA . SER A 1 170 ? 7.587 6.228 -30.016 1.00 57.91 170 SER A CA 1
ATOM 1336 C C . SER A 1 170 ? 7.259 7.645 -30.425 1.00 57.91 170 SER A C 1
ATOM 1338 O O . SER A 1 170 ? 6.071 7.970 -30.480 1.00 57.91 170 SER A O 1
ATOM 1340 N N . SER A 1 171 ? 8.277 8.484 -30.621 1.00 51.34 171 SER A N 1
ATOM 1341 C CA . SER A 1 171 ? 8.118 9.763 -31.297 1.00 51.34 171 SER A CA 1
ATOM 1342 C C . SER A 1 171 ? 7.295 9.458 -32.535 1.00 51.34 171 SER A C 1
ATOM 1344 O O . SER A 1 171 ? 7.813 8.842 -33.468 1.00 51.34 171 SER A O 1
ATOM 1346 N N . SER A 1 172 ? 5.994 9.725 -32.477 1.00 46.38 172 SER A N 1
ATOM 1347 C CA . SER A 1 172 ? 5.086 9.461 -33.569 1.00 46.38 172 SER A CA 1
ATOM 1348 C C . SER A 1 172 ? 5.612 10.345 -34.675 1.00 46.38 172 SER A C 1
ATOM 1350 O O . SER A 1 172 ? 5.478 11.566 -34.598 1.00 46.38 172 SER A O 1
ATOM 1352 N N . SER A 1 173 ? 6.341 9.723 -35.599 1.00 49.53 173 SER A N 1
ATOM 1353 C CA . SER A 1 173 ? 6.862 10.320 -36.811 1.00 49.53 173 SER A CA 1
ATOM 1354 C C . SER A 1 173 ? 5.659 10.924 -37.515 1.00 49.53 173 SER A C 1
ATOM 1356 O O . SER A 1 173 ? 4.866 10.201 -38.120 1.00 49.53 173 SER A O 1
ATOM 1358 N N . SER A 1 174 ? 5.480 12.217 -37.267 1.00 44.94 174 SER A N 1
ATOM 1359 C CA . SER A 1 174 ? 4.478 13.080 -37.874 1.00 44.94 174 SER A CA 1
ATOM 1360 C C . SER A 1 174 ? 5.122 13.709 -39.093 1.00 44.94 174 SER A C 1
ATOM 1362 O O . SER A 1 174 ? 6.307 14.102 -38.963 1.00 44.94 174 SER A O 1
#

Solvent-accessible surface area (backbone atoms only — not comparable to full-atom values): 10480 Å² total; per-residue (Å²): 58,42,47,34,37,24,42,86,85,66,49,67,33,41,44,27,66,85,68,72,50,66,48,88,79,57,92,92,50,58,70,80,60,36,66,81,80,72,101,84,65,89,50,81,40,79,73,33,63,24,57,55,35,55,44,59,14,74,32,84,32,20,43,89,90,39,70,37,62,74,79,61,49,64,52,72,40,36,72,47,56,34,43,21,50,18,83,33,47,54,21,78,72,23,32,51,64,71,54,14,57,77,55,65,33,75,48,55,43,57,57,54,41,46,35,35,34,44,40,32,35,42,35,62,48,89,82,49,70,61,75,78,80,69,79,87,80,79,79,88,83,80,91,85,80,90,86,69,83,76,81,82,68,69,61,68,54,62,28,54,55,93,48,60,78,56,76,67,86,65,79,74,87,120

Nearest PDB structures (foldseek):
  4ipx-assembly1_A  TM=8.648E-01  e=9.450E-05  Homo sapiens
  6o49-assembly2_B  TM=8.795E-01  e=1.520E-04  Saccharomyces cerevisiae S288C
  3o5f-assembly1_A  TM=8.194E-01  e=6.333E-04  Homo sapiens

Sequence (174 aa):
MHLKALRRDDSILFDTREEGQPILYQLGSIQEELYYFNTNTISKGRITLGVQDAILAPGIASWEGGYGSTGTSMKLGGIRNVVVPSELAYGSNGVSRYEAYKLKLKQPVAKNEILRYEIELFRCNDNYKITDNGNAKNSDNWNHYRGTTAPSFTARACCPEELYPCQTPSSSSS

pLDDT: mean 75.54, std 18.72, range [33.78, 97.75]

InterPro domains:
  IPR001179 FKBP-type peptidyl-prolyl cis-trans isomerase domain [PF00254] (73-121)
  IPR001179 FKBP-type peptidyl-prolyl cis-trans isomerase domain [PS50059] (1-125)
  IPR046357 Peptidyl-prolyl cis-trans isomerase domain superfamily [G3DSA:3.10.50.40] (1-143)

Foldseek 3Di:
DWKWKAFPVRDTQDTCVVVVHDDPDDQPVCVVQFPDDDDDDRQDGLDFQLNSCQQQQCWDWDFPPHIGDHPDGADALDKTKTWAWQVRHVEQVWADPVSSVVNVTPDTGHGRTIMIMIDHHWDKDPPDQPPCPPPPPDDPDDPDDPDDDDDRDGDIDTDHNVCPVPDDPPPPPD

Secondary structure (DSSP, 8-state):
-EEEEE-TT--EEEETTTTT------TT-GGGTS---STT-----SS-HHHHHHHH--SSSEETTEE--TT-PPPTT-EEEEEE-GGGTTGGG-B-HHHHHHTT-SS-B-TT--EEEEEEPPEE-TT---------------------------PPPEE-GGGPSP--------